Protein AF-A0A845W167-F1 (afdb_monomer_lite)

Secondary structure (DSSP, 8-state):
---------------TT---STTTHHHHHHHHHHHHHHHHHHHHHHHHHHHHHHS---HHHHHHHHH---HHHHHHHHHHHHH-S-HHHHHHHHHHHHHHHHHHTT-

Sequence (107 aa):
MTNCCLLSKNSSFEEESTMPYVTSIERLARKEGMEEGILQTSRETLLEVLQVRFEDLPRELVETINQIKSVSVLKTLLRQGITIASVEEFQGWLDQLLSVEENRKLH

Radius of gyration: 27.69 Å; chains: 1; bounding box: 66×45×77 Å

pLDDT: mean 70.92, std 16.65, range [34.69, 87.88]

Foldseek 3Di:
DDDDDDPDDPDDPDPPPDPDPCPPPVVVVVVVVVLVVLLVVLLVLQVVLLCV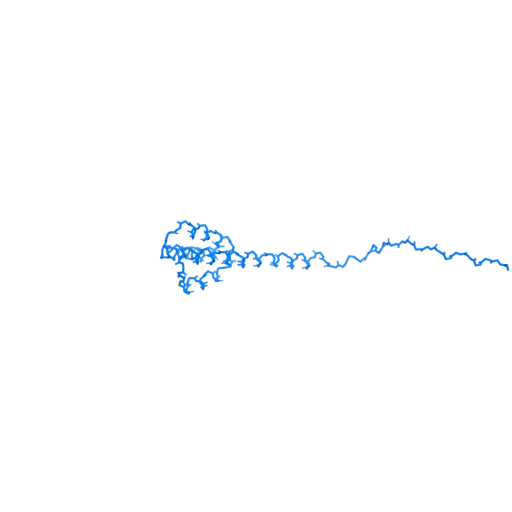QVVDDDPVVNVLSVPDSDSVVSVVLSVVSVVDNDPVVSVVVSVVVVVVVVVVVPD

Structure (mmCIF, N/CA/C/O backbone):
data_AF-A0A845W167-F1
#
_entry.id   AF-A0A845W167-F1
#
loop_
_atom_site.group_PDB
_atom_site.id
_atom_site.type_symbol
_atom_site.label_atom_id
_atom_site.label_alt_id
_atom_site.label_comp_id
_atom_site.label_asym_id
_atom_site.label_entity_id
_atom_site.label_seq_id
_atom_site.pdbx_PDB_ins_code
_atom_site.Cartn_x
_atom_site.Cartn_y
_atom_site.Cartn_z
_atom_site.occupancy
_atom_site.B_iso_or_equiv
_atom_site.auth_seq_id
_atom_site.auth_comp_id
_atom_site.auth_asym_id
_atom_site.auth_atom_id
_atom_site.pdbx_PDB_model_num
ATOM 1 N N . MET A 1 1 ? 48.453 -24.364 -66.126 1.00 43.88 1 MET A N 1
ATOM 2 C CA . MET A 1 1 ? 49.302 -24.618 -64.941 1.00 43.88 1 MET A CA 1
ATOM 3 C C . MET A 1 1 ? 49.708 -23.238 -64.442 1.00 43.88 1 MET A C 1
ATOM 5 O O . MET A 1 1 ? 50.323 -22.526 -65.212 1.00 43.88 1 MET A O 1
ATOM 9 N N . THR A 1 2 ? 49.240 -22.708 -63.314 1.00 34.69 2 THR A N 1
ATOM 10 C CA . THR A 1 2 ? 49.232 -23.331 -61.988 1.00 34.69 2 THR A CA 1
ATOM 11 C C . THR A 1 2 ? 48.207 -22.632 -61.081 1.00 34.69 2 THR A C 1
ATOM 13 O O . THR A 1 2 ? 48.184 -21.412 -60.990 1.00 34.69 2 THR A O 1
ATOM 16 N N . ASN A 1 3 ? 47.403 -23.468 -60.422 1.00 36.72 3 ASN A N 1
ATOM 17 C CA . ASN A 1 3 ? 46.695 -23.301 -59.149 1.00 36.72 3 ASN A CA 1
ATOM 18 C C . ASN A 1 3 ? 45.586 -22.255 -58.973 1.00 36.72 3 ASN A C 1
ATOM 20 O O . ASN A 1 3 ? 45.760 -21.186 -58.398 1.00 36.72 3 ASN A O 1
ATOM 24 N N . CYS A 1 4 ? 44.379 -22.737 -59.275 1.00 40.06 4 CYS A N 1
ATOM 25 C CA . CYS A 1 4 ? 43.204 -22.603 -58.419 1.00 40.06 4 CYS A CA 1
ATOM 26 C C . CYS A 1 4 ? 43.402 -23.436 -57.126 1.00 40.06 4 CYS A C 1
ATOM 28 O O . CYS A 1 4 ? 43.465 -24.659 -57.206 1.00 40.06 4 CYS A O 1
ATOM 30 N N . CYS A 1 5 ? 43.594 -22.778 -55.977 1.00 39.34 5 CYS A N 1
ATOM 31 C CA . CYS A 1 5 ? 43.414 -23.250 -54.585 1.00 39.34 5 CYS A CA 1
ATOM 32 C C . CYS A 1 5 ? 43.937 -22.097 -53.702 1.00 39.34 5 CYS A C 1
ATOM 34 O O . CYS A 1 5 ? 45.084 -21.706 -53.857 1.00 39.34 5 CYS A O 1
ATOM 36 N N . LEU A 1 6 ? 43.193 -21.429 -52.827 1.00 39.91 6 LEU A N 1
ATOM 37 C CA . LEU A 1 6 ? 42.343 -21.961 -51.777 1.00 39.91 6 LEU A CA 1
ATOM 38 C C . LEU A 1 6 ? 41.185 -20.989 -51.502 1.00 39.91 6 LEU A C 1
ATOM 40 O O . LEU A 1 6 ? 41.390 -19.884 -51.001 1.00 39.91 6 LEU A O 1
ATOM 44 N N . LEU A 1 7 ? 39.962 -21.458 -51.732 1.00 46.59 7 LEU A N 1
ATOM 45 C CA . LEU A 1 7 ? 38.833 -21.095 -50.885 1.00 46.59 7 LEU A CA 1
ATOM 46 C C . LEU A 1 7 ? 39.041 -21.798 -49.540 1.00 46.59 7 LEU A C 1
ATOM 48 O O . LEU A 1 7 ? 38.961 -23.019 -49.479 1.00 46.59 7 LEU A O 1
ATOM 52 N N . SER A 1 8 ? 39.361 -21.038 -48.497 1.00 44.78 8 SER A N 1
ATOM 53 C CA . SER A 1 8 ? 38.908 -21.253 -47.115 1.00 44.78 8 SER A CA 1
ATOM 54 C C . SER A 1 8 ? 39.728 -20.360 -46.191 1.00 44.78 8 SER A C 1
ATOM 56 O O . SER A 1 8 ? 40.909 -20.611 -45.953 1.00 44.78 8 SER A O 1
ATOM 58 N N . LYS A 1 9 ? 39.091 -19.307 -45.682 1.00 43.25 9 LYS A N 1
ATOM 59 C CA . LYS A 1 9 ? 39.436 -18.682 -44.400 1.00 43.25 9 LYS A CA 1
ATOM 60 C C . LYS A 1 9 ? 38.218 -17.905 -43.902 1.00 43.25 9 LYS A C 1
ATOM 62 O O . LYS A 1 9 ? 38.188 -16.683 -43.866 1.00 43.25 9 LYS A O 1
ATOM 67 N N . ASN A 1 10 ? 37.182 -18.659 -43.545 1.00 47.44 10 ASN A N 1
ATOM 68 C CA . ASN A 1 10 ? 36.217 -18.232 -42.540 1.00 47.44 10 ASN A CA 1
ATOM 69 C C . ASN A 1 10 ? 36.888 -18.418 -41.174 1.00 47.44 10 ASN A C 1
ATOM 71 O O . ASN A 1 10 ? 37.074 -19.564 -40.787 1.00 47.44 10 ASN A O 1
ATOM 75 N N . SER A 1 11 ? 37.255 -17.327 -40.490 1.00 43.47 11 SER A N 1
ATOM 76 C CA . SER A 1 11 ? 37.273 -17.185 -39.016 1.00 43.47 11 SER A CA 1
ATOM 77 C C . SER A 1 11 ? 38.247 -16.084 -38.582 1.00 43.47 11 SER A C 1
ATOM 79 O O . SER A 1 11 ? 39.395 -16.335 -38.217 1.00 43.47 11 SER A O 1
ATOM 81 N N . SER A 1 12 ? 37.786 -14.843 -38.600 1.00 34.91 12 SER A N 1
ATOM 82 C CA . SER A 1 12 ? 38.235 -13.814 -37.655 1.00 34.91 12 SER A CA 1
ATOM 83 C C . SER A 1 12 ? 37.017 -12.938 -37.411 1.00 34.91 12 SER A C 1
ATOM 85 O O . SER A 1 12 ? 36.877 -11.839 -37.932 1.00 34.91 12 SER A O 1
ATOM 87 N N . PHE A 1 13 ? 36.046 -13.569 -36.757 1.00 48.62 13 PHE A N 1
ATOM 88 C CA . PHE A 1 13 ? 34.961 -12.892 -36.083 1.00 48.62 13 PHE A CA 1
ATOM 89 C C . PHE A 1 13 ? 35.606 -12.281 -34.846 1.00 48.62 13 PHE A C 1
ATOM 91 O O . PHE A 1 13 ? 36.103 -13.036 -34.025 1.00 48.62 13 PHE A O 1
ATOM 98 N N . GLU A 1 14 ? 35.694 -10.960 -34.796 1.00 43.34 14 GLU A N 1
ATOM 99 C CA . GLU A 1 14 ? 35.755 -10.153 -33.575 1.00 43.34 14 GLU A CA 1
ATOM 100 C C . GLU A 1 14 ? 35.737 -8.693 -34.037 1.00 43.34 14 GLU A C 1
ATOM 102 O O . GLU A 1 14 ? 36.751 -8.024 -34.223 1.00 43.34 14 GLU A O 1
ATOM 107 N N . GLU A 1 15 ? 34.518 -8.236 -34.326 1.00 45.69 15 GLU A N 1
ATOM 108 C CA . GLU A 1 15 ? 34.145 -6.828 -34.441 1.00 45.69 15 GLU A CA 1
ATOM 109 C C . GLU A 1 15 ? 34.342 -6.146 -33.077 1.00 45.69 15 GLU A C 1
ATOM 111 O O . GLU A 1 15 ? 33.398 -5.829 -32.360 1.00 45.69 15 GLU A O 1
ATOM 116 N N . GLU A 1 16 ? 35.591 -5.942 -32.674 1.00 46.25 16 GLU A N 1
ATOM 117 C CA . GLU A 1 16 ? 35.931 -5.327 -31.395 1.00 46.25 16 GLU A CA 1
ATOM 118 C C . GLU A 1 16 ? 36.033 -3.797 -31.537 1.00 46.25 16 GLU A C 1
ATOM 120 O O . GLU A 1 16 ? 37.090 -3.222 -31.323 1.00 46.25 16 GLU A O 1
ATOM 125 N N . SER A 1 17 ? 34.959 -3.110 -31.961 1.00 48.19 17 SER A N 1
ATOM 126 C CA . SER A 1 17 ? 34.766 -1.667 -31.663 1.00 48.19 17 SER A CA 1
ATOM 127 C C . SER A 1 17 ? 33.389 -1.104 -32.055 1.00 48.19 17 SER A C 1
ATOM 129 O O . SER A 1 17 ? 33.244 0.056 -32.441 1.00 48.19 17 SER A O 1
ATOM 131 N N . THR A 1 18 ? 32.327 -1.890 -31.944 1.00 48.16 18 THR A N 1
ATOM 132 C CA . THR A 1 18 ? 30.990 -1.306 -31.806 1.00 48.16 18 THR A CA 1
ATOM 133 C C . THR A 1 18 ? 30.442 -1.780 -30.486 1.00 48.16 18 THR A C 1
ATOM 135 O O . THR A 1 18 ? 29.712 -2.758 -30.434 1.00 48.16 18 THR A O 1
ATOM 138 N N . MET A 1 19 ? 30.812 -1.104 -29.399 1.00 58.44 19 MET A N 1
ATOM 139 C CA . MET A 1 19 ? 29.920 -1.066 -28.247 1.00 58.44 19 MET A CA 1
ATOM 140 C C . MET A 1 19 ? 28.805 -0.088 -28.626 1.00 58.44 19 MET A C 1
ATOM 142 O O . MET A 1 19 ? 29.045 1.123 -28.597 1.00 58.44 19 MET A O 1
ATOM 146 N N . PRO A 1 20 ? 27.604 -0.547 -29.028 1.00 56.25 20 PRO A N 1
ATOM 147 C CA . PRO A 1 20 ? 26.490 0.369 -29.137 1.00 56.25 20 PRO A CA 1
ATOM 148 C C . PRO A 1 20 ? 26.134 0.774 -27.702 1.00 56.25 20 PRO A C 1
ATOM 150 O O . PRO A 1 20 ? 26.372 0.034 -26.748 1.00 56.25 20 PRO A O 1
ATOM 153 N N . TYR A 1 21 ? 25.577 1.963 -27.534 1.00 54.44 21 TYR A N 1
ATOM 154 C CA . TYR A 1 21 ? 25.244 2.621 -26.263 1.00 54.44 21 TYR A CA 1
ATOM 155 C C . TYR A 1 21 ? 24.136 1.922 -25.425 1.00 54.44 21 TYR A C 1
ATOM 157 O O . TYR A 1 21 ? 23.346 2.561 -24.736 1.00 54.44 21 TYR A O 1
ATOM 165 N N . VAL A 1 22 ? 24.091 0.595 -25.457 1.00 58.50 22 VAL A N 1
ATOM 166 C CA . VAL A 1 22 ? 23.195 -0.337 -24.756 1.00 58.50 22 VAL A CA 1
ATOM 167 C C . VAL A 1 22 ? 23.315 -0.200 -23.227 1.00 58.50 22 VAL A C 1
ATOM 169 O O . VAL A 1 22 ? 22.418 -0.549 -22.472 1.00 58.50 22 VAL A O 1
ATOM 172 N N . THR A 1 23 ? 24.392 0.379 -22.698 1.00 61.84 23 THR A N 1
ATOM 173 C CA . THR A 1 23 ? 24.699 0.245 -21.266 1.00 61.84 23 THR A CA 1
ATOM 174 C C . THR A 1 23 ? 23.972 1.217 -20.335 1.00 61.84 23 THR A C 1
ATOM 176 O O . THR A 1 23 ? 23.876 0.907 -19.142 1.00 61.84 23 THR A O 1
ATOM 179 N N . SER A 1 24 ? 23.466 2.353 -20.827 1.00 58.72 24 SER A N 1
ATOM 180 C CA . SER A 1 24 ? 22.889 3.408 -19.973 1.00 58.72 24 SER A CA 1
ATOM 181 C C . SER A 1 24 ? 21.372 3.506 -20.095 1.00 58.72 24 SER A C 1
ATOM 183 O O . SER A 1 24 ? 20.686 3.437 -19.080 1.00 58.72 24 SER A O 1
ATOM 185 N N . IL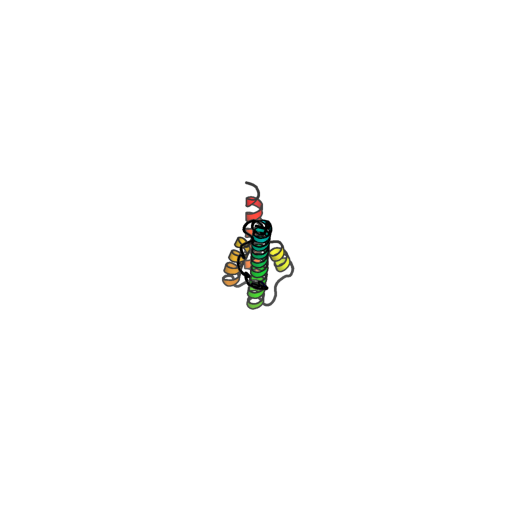E A 1 25 ? 20.838 3.607 -21.317 1.00 61.94 25 ILE A N 1
ATOM 186 C CA . ILE A 1 25 ? 19.390 3.759 -21.537 1.00 61.94 25 ILE A CA 1
ATOM 187 C C . ILE A 1 25 ? 18.645 2.458 -21.236 1.00 61.94 25 ILE A C 1
ATOM 189 O O . ILE A 1 25 ? 17.646 2.493 -20.531 1.00 61.94 25 ILE A O 1
ATOM 193 N N . GLU A 1 26 ? 19.149 1.299 -21.665 1.00 60.06 26 GLU A N 1
ATOM 194 C CA . GLU A 1 26 ? 18.497 0.015 -21.356 1.00 60.06 26 GLU A CA 1
ATOM 195 C C . GLU A 1 26 ? 18.570 -0.326 -19.863 1.00 60.06 26 GLU A C 1
ATOM 197 O O . GLU A 1 26 ? 17.646 -0.908 -19.295 1.00 60.06 26 GLU A O 1
ATOM 202 N N . ARG A 1 27 ? 19.658 0.079 -19.195 1.00 60.09 27 ARG A N 1
ATOM 203 C CA . ARG A 1 27 ? 19.810 -0.069 -17.743 1.00 60.09 27 ARG A CA 1
ATOM 204 C C . ARG A 1 27 ? 18.831 0.823 -16.980 1.00 60.09 27 ARG A C 1
ATOM 206 O O . ARG A 1 27 ? 18.264 0.363 -15.992 1.00 60.09 27 ARG A O 1
ATOM 213 N N . LEU A 1 28 ? 18.636 2.064 -17.430 1.00 60.12 28 LEU A N 1
ATOM 214 C CA . LEU A 1 28 ? 17.637 2.985 -16.882 1.00 60.12 28 LEU A CA 1
ATOM 215 C C . LEU A 1 28 ? 16.221 2.459 -17.128 1.00 60.12 28 LEU A C 1
ATOM 217 O O . LEU A 1 28 ? 15.486 2.278 -16.166 1.00 60.12 28 LEU A O 1
ATOM 221 N N . ALA A 1 29 ? 15.893 2.072 -18.362 1.00 62.38 29 ALA A N 1
ATOM 222 C CA . ALA A 1 29 ? 14.584 1.529 -18.723 1.00 62.38 29 ALA A CA 1
ATOM 223 C C . ALA A 1 29 ? 14.226 0.266 -17.920 1.00 62.38 29 ALA A C 1
ATOM 225 O O . ALA A 1 29 ? 13.097 0.111 -17.460 1.00 62.38 29 ALA A O 1
ATOM 226 N N . ARG A 1 30 ? 15.196 -0.631 -17.681 1.00 62.84 30 ARG A N 1
ATOM 227 C CA . ARG A 1 30 ? 14.986 -1.816 -16.834 1.00 62.84 30 ARG A CA 1
ATOM 228 C C . ARG A 1 30 ? 14.748 -1.453 -15.370 1.00 62.84 30 ARG A C 1
ATOM 230 O O . ARG A 1 30 ? 13.967 -2.125 -14.700 1.00 62.84 30 ARG A O 1
ATOM 237 N N . LYS A 1 31 ? 15.444 -0.436 -14.862 1.00 64.31 31 LYS A N 1
ATOM 238 C CA . LYS A 1 31 ? 15.301 0.018 -13.477 1.00 64.31 31 LYS A CA 1
ATOM 239 C C . LYS A 1 31 ? 13.953 0.711 -13.266 1.00 64.31 31 LYS A C 1
ATOM 241 O O . LYS A 1 31 ? 13.246 0.345 -12.336 1.00 64.31 31 LYS A O 1
ATOM 246 N N . GLU A 1 32 ? 13.579 1.620 -14.162 1.00 63.59 32 GLU A N 1
ATOM 247 C CA . GLU A 1 32 ? 12.296 2.333 -14.138 1.00 63.59 32 GLU A CA 1
ATOM 248 C C . GLU A 1 32 ? 11.118 1.358 -14.260 1.00 63.59 32 GLU A C 1
ATOM 250 O O . GLU A 1 32 ? 10.230 1.364 -13.411 1.00 63.59 32 GLU A O 1
ATOM 255 N N . GLY A 1 33 ? 11.163 0.423 -15.217 1.00 71.81 33 GLY A N 1
ATOM 256 C CA . GLY A 1 33 ? 10.110 -0.588 -15.366 1.00 71.81 33 GLY A CA 1
ATOM 257 C C . GLY A 1 33 ? 9.978 -1.523 -14.155 1.00 71.81 33 GLY A C 1
ATOM 258 O O . GLY A 1 33 ? 8.879 -1.960 -13.815 1.00 71.81 33 GLY A O 1
ATOM 259 N N . MET A 1 34 ? 11.081 -1.816 -13.459 1.00 74.25 34 MET A N 1
ATOM 260 C CA . MET A 1 34 ? 11.048 -2.614 -12.231 1.00 74.25 34 MET A CA 1
ATOM 261 C C . MET A 1 34 ? 10.481 -1.822 -11.046 1.00 74.25 34 MET A C 1
ATOM 263 O O . MET A 1 34 ? 9.719 -2.375 -10.256 1.00 74.25 34 MET A O 1
ATOM 267 N N . GLU A 1 35 ? 10.820 -0.539 -10.919 1.00 73.88 35 GLU A N 1
ATOM 268 C CA . GLU A 1 35 ? 10.292 0.340 -9.871 1.00 73.88 35 GLU A CA 1
ATOM 269 C C . GLU A 1 35 ? 8.778 0.559 -10.022 1.00 73.88 35 GLU A C 1
ATOM 271 O O . GLU A 1 35 ? 8.039 0.417 -9.042 1.00 73.88 35 GLU A O 1
ATOM 276 N N . GLU A 1 36 ? 8.299 0.807 -11.245 1.00 75.00 36 GLU A N 1
ATOM 277 C CA . GLU A 1 36 ? 6.866 0.922 -11.546 1.00 75.00 36 GLU A CA 1
ATOM 278 C C . GLU A 1 36 ? 6.123 -0.395 -11.298 1.00 75.00 36 GLU A C 1
ATOM 280 O O . GLU A 1 36 ? 5.081 -0.402 -10.636 1.00 75.00 36 GLU A O 1
ATOM 285 N N . GLY A 1 37 ? 6.692 -1.523 -11.738 1.00 82.81 37 GLY A N 1
ATOM 286 C CA . GLY A 1 37 ? 6.115 -2.846 -11.512 1.00 82.81 37 GLY A CA 1
ATOM 287 C C . GLY A 1 37 ? 5.983 -3.185 -10.025 1.00 82.81 37 GLY A C 1
ATOM 288 O O . GLY A 1 37 ? 4.943 -3.685 -9.592 1.00 82.81 37 GLY A O 1
ATOM 289 N N . ILE A 1 38 ? 6.992 -2.861 -9.210 1.00 84.38 38 ILE A N 1
ATOM 290 C CA . ILE A 1 38 ? 6.938 -3.058 -7.753 1.00 84.38 38 ILE A CA 1
ATOM 291 C C . ILE A 1 38 ? 5.841 -2.192 -7.127 1.00 84.38 38 ILE A C 1
ATOM 293 O O . ILE A 1 38 ? 5.122 -2.667 -6.242 1.00 84.38 38 ILE A O 1
ATOM 297 N N . LEU A 1 39 ? 5.707 -0.936 -7.560 1.00 85.44 39 LEU A N 1
ATOM 298 C CA . LEU A 1 39 ? 4.684 -0.028 -7.050 1.00 85.44 39 LEU A CA 1
ATOM 299 C C . LEU A 1 39 ? 3.278 -0.531 -7.376 1.00 85.44 39 LEU A C 1
ATOM 301 O O . LEU A 1 39 ? 2.445 -0.617 -6.474 1.00 85.44 39 LEU A O 1
ATOM 305 N N . GLN A 1 40 ? 3.034 -0.904 -8.632 1.00 85.75 40 GLN A N 1
ATOM 306 C CA . GLN A 1 40 ? 1.749 -1.442 -9.068 1.00 85.75 40 GLN A CA 1
ATOM 307 C C . GLN A 1 40 ? 1.412 -2.742 -8.332 1.00 85.75 40 GLN A C 1
ATOM 309 O O . GLN A 1 40 ? 0.365 -2.818 -7.694 1.00 85.75 40 GLN A O 1
ATOM 314 N N . THR A 1 41 ? 2.340 -3.703 -8.309 1.00 86.81 41 THR A N 1
ATOM 315 C CA . THR A 1 41 ? 2.149 -4.987 -7.614 1.00 86.81 41 THR A CA 1
ATOM 316 C C . THR A 1 41 ? 1.839 -4.776 -6.132 1.00 86.81 41 THR A C 1
ATOM 318 O O . THR A 1 41 ? 0.977 -5.444 -5.568 1.00 86.81 41 THR A O 1
ATOM 321 N N . SER A 1 42 ? 2.512 -3.820 -5.480 1.00 87.25 42 SER A N 1
ATOM 322 C CA . SER A 1 42 ? 2.272 -3.521 -4.062 1.00 87.25 42 SER A CA 1
ATOM 323 C C . SER A 1 42 ? 0.872 -2.952 -3.816 1.00 87.25 42 SER A C 1
ATOM 325 O O . SER A 1 42 ? 0.270 -3.272 -2.793 1.00 87.25 42 SER A O 1
ATOM 327 N N . ARG A 1 43 ? 0.347 -2.124 -4.733 1.00 87.88 43 ARG A N 1
ATOM 328 C CA . ARG A 1 43 ? -1.032 -1.612 -4.654 1.00 87.88 43 ARG A CA 1
ATOM 329 C C . ARG A 1 43 ? -2.044 -2.726 -4.869 1.00 87.88 43 ARG A C 1
ATOM 331 O O . ARG A 1 43 ? -2.951 -2.866 -4.058 1.00 87.88 43 ARG A O 1
ATOM 338 N N . GLU A 1 44 ? -1.860 -3.518 -5.921 1.00 87.50 44 GLU A N 1
ATOM 339 C CA . GLU A 1 44 ? -2.740 -4.642 -6.256 1.00 87.50 44 GLU A CA 1
ATOM 340 C C . GLU A 1 44 ? -2.817 -5.638 -5.098 1.00 87.50 44 GLU A C 1
ATOM 342 O O . GLU A 1 44 ? -3.908 -5.941 -4.630 1.00 87.50 44 GLU A O 1
ATOM 347 N N . THR A 1 45 ? -1.666 -6.036 -4.549 1.00 87.56 45 THR A N 1
ATOM 348 C CA . THR A 1 45 ? -1.597 -6.953 -3.397 1.00 87.56 45 THR A CA 1
ATOM 349 C C . THR A 1 45 ? -2.337 -6.391 -2.182 1.00 87.56 45 THR A C 1
ATOM 351 O O . THR A 1 45 ? -3.019 -7.117 -1.464 1.00 87.56 45 THR A O 1
ATOM 354 N N . LEU A 1 46 ? -2.191 -5.092 -1.914 1.00 86.69 46 LEU A N 1
ATOM 355 C CA . LEU A 1 46 ? -2.852 -4.451 -0.784 1.00 86.69 46 LEU A CA 1
ATOM 356 C C . LEU A 1 46 ? -4.367 -4.426 -0.973 1.00 86.69 46 LEU A C 1
ATOM 358 O O . LEU A 1 46 ? -5.088 -4.786 -0.047 1.00 86.69 46 LEU A O 1
ATOM 362 N N . LEU A 1 47 ? -4.842 -4.041 -2.157 1.00 86.12 47 LEU A N 1
ATOM 363 C CA . LEU A 1 47 ? -6.267 -4.050 -2.473 1.00 86.12 47 LEU A CA 1
ATOM 364 C C . LEU A 1 47 ? -6.843 -5.464 -2.391 1.00 86.12 47 LEU A C 1
ATOM 366 O O . LEU A 1 47 ? -7.894 -5.638 -1.789 1.00 86.12 47 LEU A O 1
ATOM 370 N N . GLU A 1 48 ? -6.135 -6.467 -2.908 1.00 87.81 48 GLU A N 1
ATOM 371 C CA . GLU A 1 48 ? -6.549 -7.870 -2.845 1.00 87.81 48 GLU A CA 1
ATOM 372 C C . GLU A 1 48 ? -6.681 -8.355 -1.396 1.00 87.81 48 GLU A C 1
ATOM 374 O O . GLU A 1 48 ? -7.712 -8.905 -1.017 1.00 87.81 48 GLU A O 1
ATOM 379 N N . VAL A 1 49 ? -5.684 -8.086 -0.545 1.00 86.44 49 VAL A N 1
ATOM 380 C CA . VAL A 1 49 ? -5.744 -8.456 0.878 1.00 86.44 49 VAL A CA 1
ATOM 381 C C . VAL A 1 49 ? -6.896 -7.758 1.590 1.00 86.44 49 VAL A C 1
ATOM 383 O O . VAL A 1 49 ? -7.621 -8.403 2.348 1.00 86.44 49 VAL A O 1
ATOM 386 N N . LEU A 1 50 ? -7.074 -6.457 1.357 1.00 84.31 50 LEU A N 1
ATOM 387 C CA . LEU A 1 50 ? -8.179 -5.706 1.942 1.00 84.31 50 LEU A CA 1
ATOM 388 C C . LEU A 1 50 ? -9.532 -6.245 1.455 1.00 84.31 50 LEU A C 1
ATOM 390 O O . LEU A 1 50 ? -10.452 -6.379 2.254 1.00 84.31 50 LEU A O 1
ATOM 394 N N . GLN A 1 51 ? -9.641 -6.620 0.183 1.00 84.19 51 GLN A N 1
ATOM 395 C CA . GLN A 1 51 ? -10.874 -7.134 -0.402 1.00 84.19 51 GLN A CA 1
ATOM 396 C C . GLN A 1 51 ? -11.221 -8.531 0.122 1.00 84.19 51 GLN A C 1
ATOM 398 O O . GLN A 1 51 ? -12.380 -8.800 0.408 1.00 84.19 51 GLN A O 1
ATOM 403 N N . VAL A 1 52 ? -10.228 -9.398 0.335 1.00 85.81 52 VAL A N 1
ATOM 404 C CA . VAL A 1 52 ? -10.431 -10.717 0.961 1.00 85.81 52 VAL A CA 1
ATOM 405 C C . VAL A 1 52 ? -10.837 -10.595 2.432 1.00 85.81 52 VAL A C 1
ATOM 407 O O . VAL A 1 52 ? -11.577 -11.428 2.943 1.00 85.81 52 VAL A O 1
ATOM 410 N N . ARG A 1 53 ? -10.320 -9.584 3.136 1.00 81.56 53 ARG A N 1
ATOM 411 C CA . ARG A 1 53 ? -10.530 -9.407 4.581 1.00 81.56 53 ARG A CA 1
ATOM 412 C C . ARG A 1 53 ? -11.837 -8.715 4.921 1.00 81.56 53 ARG A C 1
ATOM 414 O O . ARG A 1 53 ? -12.472 -9.088 5.900 1.00 81.56 53 ARG A O 1
ATOM 421 N N . PHE A 1 54 ? -12.170 -7.679 4.163 1.00 80.38 54 PHE A N 1
ATOM 422 C CA . PHE A 1 54 ? -13.257 -6.768 4.490 1.00 80.38 54 PHE A CA 1
ATOM 423 C C . PHE A 1 54 ? -14.453 -6.895 3.546 1.00 80.38 54 PHE A C 1
ATOM 425 O O . PHE A 1 54 ? -15.506 -6.381 3.901 1.00 80.38 54 PHE A O 1
ATOM 432 N N . GLU A 1 55 ? -14.308 -7.601 2.411 1.00 74.06 55 GLU A N 1
ATOM 433 C CA . GLU A 1 55 ? -15.284 -7.790 1.315 1.00 74.06 55 GLU A CA 1
ATOM 434 C C . GLU A 1 55 ? -15.753 -6.479 0.652 1.00 74.06 55 GLU A C 1
ATOM 436 O O . GLU A 1 55 ? -15.643 -6.333 -0.568 1.00 74.06 55 GLU A O 1
ATOM 441 N N . ASP A 1 56 ? -16.166 -5.493 1.447 1.00 75.19 56 ASP A N 1
ATOM 442 C CA . ASP A 1 56 ? -16.541 -4.145 1.047 1.00 75.19 56 ASP A CA 1
ATOM 443 C C . ASP A 1 56 ? -15.422 -3.140 1.341 1.00 75.19 56 ASP A C 1
ATOM 445 O O . ASP A 1 56 ? -15.052 -2.874 2.488 1.00 75.19 56 ASP A O 1
ATOM 449 N N . LEU A 1 57 ? -14.904 -2.524 0.275 1.00 78.94 57 LEU A N 1
ATOM 450 C CA . LEU A 1 57 ? -13.948 -1.426 0.371 1.00 78.94 57 LEU A CA 1
ATOM 451 C C . LEU A 1 57 ? -14.585 -0.118 -0.102 1.00 78.94 57 LEU A C 1
ATOM 453 O O . LEU A 1 57 ? -15.037 -0.035 -1.250 1.00 78.94 57 LEU A O 1
ATOM 457 N N . PRO A 1 58 ? -14.592 0.937 0.733 1.00 82.88 58 PRO A N 1
ATOM 458 C CA . PRO A 1 58 ? -15.087 2.235 0.312 1.00 82.88 58 PRO A CA 1
ATOM 459 C C . PRO A 1 58 ? -14.220 2.784 -0.824 1.00 82.88 58 PRO A C 1
ATOM 461 O O . PRO A 1 58 ? -12.991 2.718 -0.795 1.00 82.88 58 PRO A O 1
ATOM 464 N N . ARG A 1 59 ? -14.873 3.358 -1.837 1.00 81.38 59 ARG A N 1
ATOM 465 C CA . ARG A 1 59 ? -14.208 3.873 -3.047 1.00 81.38 59 ARG A CA 1
ATOM 466 C C . ARG A 1 59 ? -13.130 4.910 -2.722 1.00 81.38 59 ARG A C 1
ATOM 468 O O . ARG A 1 59 ? -12.048 4.867 -3.296 1.00 81.38 59 ARG A O 1
ATOM 475 N N . GLU A 1 60 ? -13.408 5.764 -1.742 1.00 83.81 60 GLU A N 1
ATOM 476 C CA . GLU A 1 60 ? -12.481 6.780 -1.232 1.00 83.81 60 GLU A CA 1
ATOM 477 C C . GLU A 1 60 ? -11.159 6.165 -0.746 1.00 83.81 60 GLU A C 1
ATOM 479 O O . GLU A 1 60 ? -10.081 6.708 -0.995 1.00 83.81 60 GLU A O 1
ATOM 484 N N . LEU A 1 61 ? -11.212 4.986 -0.114 1.00 82.44 61 LEU A N 1
ATOM 485 C CA . LEU A 1 61 ? -10.024 4.281 0.366 1.00 82.44 61 LEU A CA 1
ATOM 486 C C . LEU A 1 61 ? -9.155 3.804 -0.800 1.00 82.44 61 LEU A C 1
ATOM 488 O O . LEU A 1 61 ? -7.939 3.989 -0.790 1.00 82.44 61 LEU A O 1
ATOM 492 N N . VAL A 1 62 ? -9.787 3.226 -1.822 1.00 85.19 62 VAL A N 1
ATOM 493 C CA . VAL A 1 62 ? -9.107 2.745 -3.031 1.00 85.19 62 VAL A CA 1
ATOM 494 C C . VAL A 1 62 ? -8.440 3.903 -3.772 1.00 85.19 62 VAL A C 1
ATOM 496 O O . VAL A 1 62 ? -7.283 3.799 -4.180 1.00 85.19 62 VAL A O 1
ATOM 499 N N . GLU A 1 63 ? -9.138 5.030 -3.913 1.00 85.56 63 GLU A N 1
ATOM 500 C CA . GLU A 1 63 ? -8.588 6.242 -4.524 1.00 85.56 63 GLU A CA 1
ATOM 501 C C . GLU A 1 63 ? -7.382 6.771 -3.745 1.00 85.56 63 GLU A C 1
ATOM 503 O O . GLU A 1 63 ? -6.339 7.054 -4.338 1.00 85.56 63 GLU A O 1
ATOM 508 N N . THR A 1 64 ? -7.483 6.814 -2.418 1.00 84.94 64 THR A N 1
ATOM 509 C CA . THR A 1 64 ? -6.391 7.249 -1.543 1.00 84.94 64 THR A CA 1
ATOM 510 C C . THR A 1 64 ? -5.164 6.345 -1.691 1.00 84.94 64 THR A C 1
ATOM 512 O O . THR A 1 64 ? -4.054 6.831 -1.901 1.00 84.94 64 THR A O 1
ATOM 515 N N . ILE A 1 65 ? -5.347 5.020 -1.682 1.00 84.62 65 ILE A N 1
ATOM 516 C CA . ILE A 1 65 ? -4.264 4.043 -1.897 1.00 84.62 65 ILE A CA 1
ATOM 517 C C . ILE A 1 65 ? -3.609 4.236 -3.274 1.00 84.62 65 ILE A C 1
ATOM 519 O O . ILE A 1 65 ? -2.382 4.182 -3.395 1.00 84.62 65 ILE A O 1
ATOM 523 N N . ASN A 1 66 ? -4.404 4.506 -4.312 1.00 85.00 66 ASN A N 1
ATOM 524 C CA . ASN A 1 66 ? -3.898 4.742 -5.664 1.00 85.00 66 ASN A CA 1
ATOM 525 C C . ASN A 1 66 ? -3.051 6.019 -5.775 1.00 85.00 66 ASN A C 1
ATOM 527 O O . ASN A 1 66 ? -2.105 6.062 -6.567 1.00 85.00 66 ASN A O 1
ATOM 531 N N . GLN A 1 67 ? -3.328 7.038 -4.957 1.00 84.81 67 GLN A N 1
ATOM 532 C CA . GLN A 1 67 ? -2.526 8.263 -4.904 1.00 84.81 67 GLN A CA 1
ATOM 533 C C . GLN A 1 67 ? -1.150 8.053 -4.246 1.00 84.81 67 GLN A C 1
ATOM 535 O O . GLN A 1 67 ? -0.205 8.791 -4.542 1.00 84.81 67 GLN A O 1
ATOM 540 N N . ILE A 1 68 ? -0.981 7.021 -3.411 1.00 83.81 68 ILE A N 1
ATOM 541 C CA . ILE A 1 68 ? 0.289 6.732 -2.732 1.00 83.81 68 ILE A CA 1
ATOM 542 C C . ILE A 1 68 ? 1.319 6.230 -3.745 1.00 83.81 68 ILE A C 1
ATOM 544 O O . ILE A 1 68 ? 1.186 5.143 -4.303 1.00 83.81 68 ILE A O 1
ATOM 548 N N . LYS A 1 69 ? 2.388 7.005 -3.964 1.00 80.75 69 LYS A 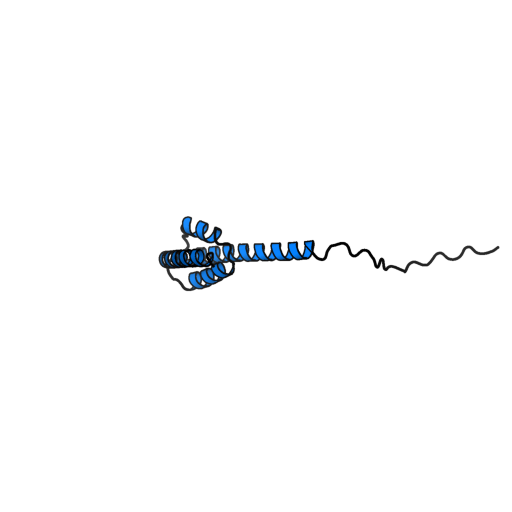N 1
ATOM 549 C CA . LYS A 1 69 ? 3.519 6.646 -4.849 1.00 80.75 69 LYS A CA 1
ATOM 550 C C . LYS A 1 69 ? 4.697 5.990 -4.117 1.00 80.75 69 LYS A C 1
ATOM 552 O O . LYS A 1 69 ? 5.701 5.662 -4.739 1.00 80.75 69 LYS A O 1
ATOM 557 N N . SER A 1 70 ? 4.593 5.812 -2.800 1.00 82.25 70 SER A N 1
ATOM 558 C CA . SER A 1 70 ? 5.657 5.237 -1.973 1.00 82.25 70 SER A CA 1
ATOM 559 C C . SER A 1 70 ? 5.415 3.752 -1.710 1.00 82.25 70 SER A C 1
ATOM 561 O O . SER A 1 70 ? 4.504 3.375 -0.971 1.00 82.25 70 SER A O 1
ATOM 563 N N . VAL A 1 71 ? 6.283 2.903 -2.267 1.00 83.06 71 VAL A N 1
ATOM 564 C CA . VAL A 1 71 ? 6.272 1.447 -2.036 1.00 83.06 71 VAL A CA 1
ATOM 565 C C . VAL A 1 71 ? 6.412 1.119 -0.546 1.00 83.06 71 VAL A C 1
ATOM 567 O O . VAL A 1 71 ? 5.772 0.198 -0.045 1.00 83.06 71 VAL A O 1
ATOM 570 N N . SER A 1 72 ? 7.233 1.876 0.184 1.00 83.81 72 SER A N 1
ATOM 571 C CA . SER A 1 72 ? 7.473 1.661 1.615 1.00 83.81 72 SER A CA 1
ATOM 572 C C . SER A 1 72 ? 6.204 1.856 2.447 1.00 83.81 72 SER A C 1
ATOM 574 O O . SER A 1 72 ? 5.927 1.066 3.354 1.00 83.81 72 SER A O 1
ATOM 576 N N . VAL A 1 73 ? 5.407 2.875 2.110 1.00 85.38 73 VAL A N 1
ATOM 577 C CA . VAL A 1 73 ? 4.123 3.148 2.770 1.00 85.38 73 VAL A CA 1
ATOM 578 C C . VAL A 1 73 ? 3.127 2.039 2.449 1.00 85.38 73 VAL A C 1
ATOM 580 O O . VAL A 1 73 ? 2.552 1.471 3.371 1.00 85.38 73 VAL A O 1
ATOM 583 N N . LEU A 1 74 ? 3.009 1.640 1.177 1.00 85.56 74 LEU A N 1
ATOM 584 C CA . LEU A 1 74 ? 2.134 0.534 0.766 1.00 85.56 74 LEU A CA 1
ATOM 585 C C . LEU A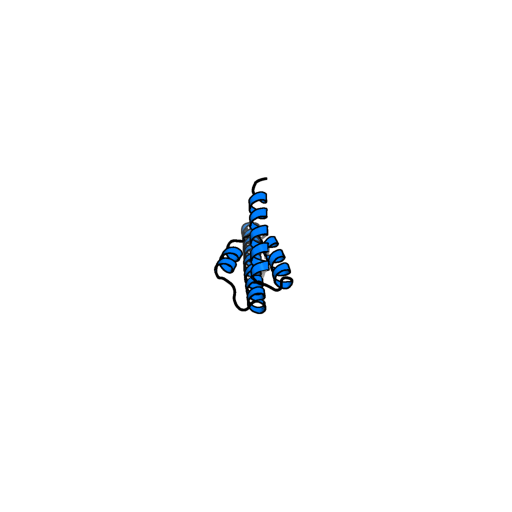 1 74 ? 2.485 -0.781 1.471 1.00 85.56 74 LEU A C 1
ATOM 587 O O . LEU A 1 74 ? 1.602 -1.460 1.978 1.00 85.56 74 LEU A O 1
ATOM 591 N N . LYS A 1 75 ? 3.771 -1.129 1.595 1.00 85.31 75 LYS A N 1
ATOM 592 C CA . LYS A 1 75 ? 4.193 -2.325 2.346 1.00 85.31 75 LYS A CA 1
ATOM 593 C C . LYS A 1 75 ? 3.841 -2.243 3.829 1.00 85.31 75 LYS A C 1
ATOM 595 O O . LYS A 1 75 ? 3.502 -3.255 4.439 1.00 85.31 75 LYS A O 1
ATOM 600 N N . THR A 1 76 ? 3.935 -1.056 4.421 1.00 85.88 76 THR A N 1
ATOM 601 C CA . THR A 1 76 ? 3.563 -0.853 5.826 1.00 85.88 76 THR A CA 1
ATOM 602 C C . THR A 1 76 ? 2.052 -0.976 6.001 1.00 85.88 76 THR A C 1
ATOM 604 O O . THR A 1 76 ? 1.607 -1.706 6.883 1.00 85.88 76 THR A O 1
ATOM 607 N N . LEU A 1 77 ? 1.274 -0.354 5.112 1.00 85.56 77 LEU A N 1
ATOM 608 C CA . LEU A 1 77 ? -0.180 -0.479 5.068 1.00 85.56 77 LEU A CA 1
ATOM 609 C C . LEU A 1 77 ? -0.618 -1.923 4.845 1.00 85.56 77 LEU A C 1
ATOM 611 O O . LEU A 1 77 ? -1.537 -2.363 5.512 1.00 85.56 77 LEU A O 1
ATOM 615 N N . LEU A 1 78 ? 0.063 -2.693 3.995 1.00 85.56 78 LEU A N 1
ATOM 616 C CA . LEU A 1 78 ? -0.224 -4.115 3.806 1.00 85.56 78 LEU A CA 1
ATOM 617 C C . LEU A 1 78 ? -0.082 -4.888 5.125 1.00 85.56 78 LEU A C 1
ATOM 619 O O . LEU A 1 78 ? -0.970 -5.642 5.506 1.00 85.56 78 LEU A O 1
ATOM 623 N N . ARG A 1 79 ? 1.013 -4.668 5.865 1.00 85.62 79 ARG A N 1
ATOM 624 C CA . ARG A 1 79 ? 1.217 -5.305 7.178 1.00 85.62 79 ARG A CA 1
ATOM 625 C C . ARG A 1 79 ? 0.131 -4.901 8.177 1.00 85.62 79 ARG A C 1
ATOM 627 O O . ARG A 1 79 ? -0.336 -5.751 8.933 1.00 85.62 79 ARG A O 1
ATOM 634 N N . GLN A 1 80 ? -0.278 -3.632 8.169 1.00 83.81 80 GLN A N 1
ATOM 635 C CA . GLN A 1 80 ? -1.338 -3.148 9.055 1.00 83.81 80 GLN A CA 1
ATOM 636 C C . GLN A 1 80 ? -2.724 -3.633 8.638 1.00 83.81 80 GLN A C 1
ATOM 638 O O . GLN A 1 80 ? -3.474 -4.067 9.497 1.00 83.81 80 GLN A O 1
ATOM 643 N N . GLY A 1 81 ? -3.038 -3.693 7.346 1.00 81.62 81 GLY A N 1
ATOM 644 C CA . GLY A 1 81 ? -4.275 -4.280 6.827 1.00 81.62 81 GLY A CA 1
ATOM 645 C C . GLY A 1 81 ? -4.399 -5.765 7.168 1.00 81.62 81 GLY A C 1
ATOM 646 O O . GLY A 1 81 ? -5.501 -6.263 7.370 1.00 81.62 81 GLY A O 1
ATOM 647 N N . ILE A 1 82 ? -3.266 -6.464 7.332 1.00 81.25 82 ILE A N 1
ATOM 648 C CA . ILE A 1 82 ? -3.236 -7.846 7.832 1.00 81.25 82 ILE A CA 1
ATOM 649 C C . ILE A 1 82 ? -3.388 -7.927 9.366 1.00 81.25 82 ILE A C 1
ATOM 651 O O . ILE A 1 82 ? -3.739 -8.976 9.909 1.00 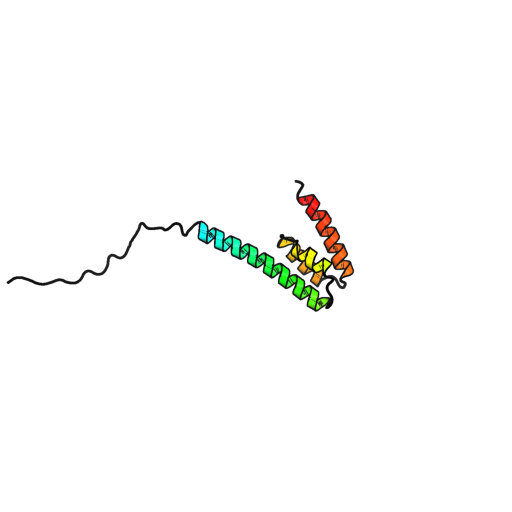81.25 82 ILE A O 1
ATOM 655 N N . THR A 1 83 ? -3.157 -6.849 10.101 1.00 83.00 83 THR A N 1
ATOM 656 C CA . THR A 1 83 ? -3.217 -6.863 11.572 1.00 83.00 83 THR A CA 1
ATOM 657 C C . THR A 1 83 ? -4.543 -6.305 12.092 1.00 83.00 83 THR A C 1
ATOM 659 O O . THR A 1 83 ? -5.100 -6.837 13.046 1.00 83.00 83 THR A O 1
ATOM 662 N N . ILE A 1 84 ? -5.068 -5.272 11.436 1.00 82.06 84 ILE A N 1
ATOM 663 C CA . ILE A 1 84 ? -6.284 -4.553 11.810 1.00 82.06 84 ILE A CA 1
ATOM 664 C C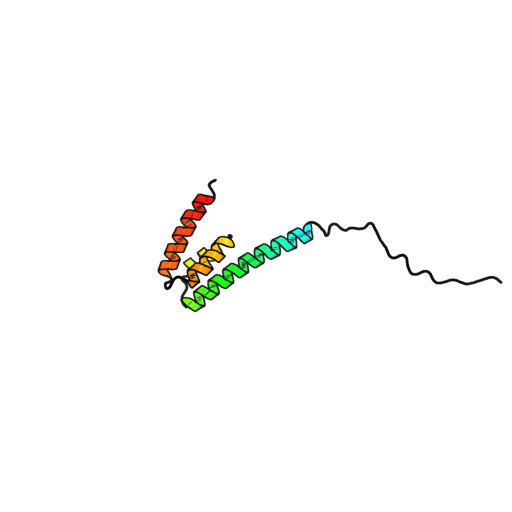 . ILE A 1 84 ? -7.525 -5.386 11.459 1.00 82.06 84 ILE A C 1
ATOM 666 O O . ILE A 1 84 ? -7.564 -6.077 10.434 1.00 82.06 84 ILE A O 1
ATOM 670 N N . ALA A 1 85 ? -8.527 -5.337 12.339 1.00 76.81 85 ALA A N 1
ATOM 671 C CA . ALA A 1 85 ? -9.751 -6.130 12.237 1.00 76.81 85 ALA A CA 1
ATOM 672 C C . ALA A 1 85 ? -10.945 -5.369 11.633 1.00 76.81 85 ALA A C 1
ATOM 674 O O . ALA A 1 85 ? -11.933 -6.015 11.300 1.00 76.81 85 ALA A O 1
ATOM 675 N N . SER A 1 86 ? -10.858 -4.041 11.459 1.00 80.50 86 SER A N 1
ATOM 676 C CA . SER A 1 86 ? -11.942 -3.206 10.909 1.00 80.50 86 SER A CA 1
ATOM 677 C C . SER A 1 86 ? -11.465 -2.210 9.850 1.00 80.50 86 SER A C 1
ATOM 679 O O . SER A 1 86 ? -10.341 -1.705 9.918 1.00 80.50 86 SER A O 1
ATOM 681 N N . VAL A 1 87 ? -12.340 -1.874 8.900 1.00 80.00 87 VAL A N 1
ATOM 682 C CA . VAL A 1 87 ? -12.054 -0.885 7.843 1.00 80.00 87 VAL A CA 1
ATOM 683 C C . VAL A 1 87 ? -11.907 0.522 8.424 1.00 80.00 87 VAL A C 1
ATOM 685 O O . VAL A 1 87 ? -11.047 1.282 7.985 1.00 80.00 87 VAL A O 1
ATOM 688 N N . GLU A 1 88 ? -12.694 0.865 9.441 1.00 81.44 88 GLU A N 1
ATOM 689 C CA . GLU A 1 88 ? -12.708 2.189 10.072 1.00 81.44 88 GLU A CA 1
ATOM 690 C C . GLU A 1 88 ? -11.386 2.482 10.793 1.00 81.44 88 GLU A C 1
ATOM 692 O O . GLU A 1 88 ? -10.824 3.570 10.666 1.00 81.44 88 GLU A O 1
ATOM 697 N N . GLU A 1 89 ? -10.845 1.491 11.509 1.00 83.00 89 GLU A N 1
ATOM 698 C CA . GLU A 1 89 ? -9.530 1.598 12.151 1.00 83.00 89 GLU A CA 1
ATOM 699 C C . GLU A 1 89 ? -8.420 1.751 11.108 1.00 83.00 89 GLU A C 1
ATOM 701 O O . GLU A 1 89 ? -7.497 2.549 11.285 1.00 83.00 89 GLU A O 1
ATOM 706 N N . PHE A 1 90 ? -8.528 1.025 9.991 1.00 85.19 90 PHE A N 1
ATOM 707 C CA . PHE A 1 90 ? -7.588 1.147 8.884 1.00 85.19 90 PHE A CA 1
ATOM 708 C C . PHE A 1 90 ? -7.646 2.539 8.243 1.00 85.19 90 PHE A C 1
ATOM 710 O O . PHE A 1 90 ? -6.599 3.127 7.976 1.00 85.19 90 PHE A O 1
ATOM 717 N N . GLN A 1 91 ? -8.846 3.091 8.041 1.00 81.56 91 GLN A N 1
ATOM 718 C CA . GLN A 1 91 ? -9.042 4.449 7.531 1.00 81.56 91 GLN A CA 1
ATOM 719 C C . GLN A 1 91 ? -8.439 5.504 8.457 1.00 81.56 91 GLN A C 1
ATOM 721 O O . GLN A 1 91 ? -7.697 6.362 7.984 1.00 81.56 91 GLN A O 1
ATOM 726 N N . GLY A 1 92 ? -8.690 5.420 9.766 1.00 83.94 92 GLY A N 1
ATOM 727 C CA . GLY A 1 92 ? -8.098 6.348 10.733 1.00 83.94 92 GLY A CA 1
ATOM 728 C C . GLY A 1 92 ? -6.569 6.277 10.743 1.00 83.94 92 GLY A C 1
ATOM 729 O O . GLY A 1 92 ? -5.890 7.303 10.789 1.00 83.94 92 GLY A O 1
ATOM 730 N N . TRP A 1 93 ? -6.012 5.070 10.627 1.00 84.31 93 TRP A N 1
ATOM 731 C CA . TRP A 1 93 ? -4.565 4.885 10.545 1.00 84.31 93 TRP A CA 1
ATOM 732 C C . TRP A 1 93 ? -3.974 5.428 9.238 1.00 84.31 93 TRP A C 1
ATOM 734 O O . TRP A 1 93 ? -2.896 6.024 9.247 1.00 84.31 93 TRP A O 1
ATOM 744 N N . LEU A 1 94 ? -4.682 5.251 8.120 1.00 84.00 94 LEU A N 1
ATOM 745 C CA . LEU A 1 94 ? -4.301 5.798 6.821 1.00 84.00 94 LEU A CA 1
ATOM 746 C C . LEU A 1 94 ? -4.281 7.330 6.842 1.00 84.00 94 LEU A C 1
ATOM 748 O O . LEU A 1 94 ? -3.296 7.922 6.409 1.00 84.00 94 LEU A O 1
ATOM 752 N N . ASP A 1 95 ? -5.327 7.958 7.376 1.00 84.12 95 ASP A N 1
ATOM 753 C CA . ASP A 1 95 ? -5.427 9.415 7.502 1.00 84.12 95 ASP A CA 1
ATOM 754 C C . ASP A 1 95 ? -4.296 9.978 8.380 1.00 84.12 95 ASP A C 1
ATOM 756 O O . ASP A 1 95 ? -3.574 10.905 8.000 1.00 84.12 95 ASP A O 1
ATOM 760 N N . GLN A 1 96 ? -4.026 9.312 9.508 1.00 83.25 96 GLN A N 1
ATOM 761 C CA . GLN A 1 96 ? -2.900 9.651 10.371 1.00 83.25 96 GLN A CA 1
ATOM 762 C C . GLN A 1 96 ? -1.559 9.544 9.628 1.00 83.25 96 GLN A C 1
ATOM 764 O O . GLN A 1 96 ? -0.715 10.431 9.750 1.00 83.25 96 GLN A O 1
ATOM 769 N N . LEU A 1 97 ? -1.352 8.497 8.829 1.00 79.56 97 LEU A N 1
ATOM 770 C CA . LEU A 1 97 ? -0.138 8.335 8.028 1.00 79.56 97 LEU A CA 1
ATOM 771 C C . LEU A 1 97 ? 0.031 9.438 6.979 1.00 79.56 97 LEU A C 1
ATOM 773 O O . LEU A 1 97 ? 1.137 9.948 6.803 1.00 79.56 97 LEU A O 1
ATOM 777 N N . LEU A 1 98 ? -1.048 9.807 6.288 1.00 74.06 98 LEU A N 1
ATOM 778 C CA . LEU A 1 98 ? -1.020 10.836 5.248 1.00 74.06 98 LEU A CA 1
ATOM 779 C C . LEU A 1 98 ? -0.703 12.213 5.834 1.00 74.06 98 LEU A C 1
ATOM 781 O O . LEU A 1 98 ? 0.137 12.924 5.280 1.00 74.06 98 LEU A O 1
ATOM 785 N N . SER A 1 99 ? -1.264 12.535 7.004 1.00 73.06 99 SER A N 1
ATOM 786 C CA . SER A 1 99 ? -0.931 13.770 7.725 1.00 73.06 99 SER A CA 1
ATOM 787 C C . SER A 1 99 ? 0.551 13.848 8.130 1.00 73.06 99 SER A C 1
ATOM 789 O O . SER A 1 99 ? 1.150 14.925 8.152 1.00 73.06 99 SER A O 1
ATOM 791 N N . VAL A 1 100 ? 1.194 12.710 8.413 1.00 70.19 100 VAL A N 1
ATOM 792 C CA . VAL A 1 100 ? 2.624 12.650 8.760 1.00 70.19 100 VAL A CA 1
ATOM 793 C C . VAL A 1 100 ? 3.509 12.748 7.514 1.00 70.19 100 VAL A C 1
ATOM 795 O O . VAL A 1 100 ? 4.554 13.402 7.549 1.00 70.19 100 VAL A O 1
ATOM 798 N N . GLU A 1 101 ? 3.105 12.135 6.402 1.00 64.50 101 GLU A N 1
ATOM 799 C CA . GLU A 1 101 ? 3.894 12.124 5.166 1.00 64.50 101 GLU A CA 1
ATOM 800 C C . GLU A 1 101 ? 3.917 13.505 4.478 1.00 64.50 101 GLU A C 1
ATOM 802 O O . GLU A 1 101 ? 4.955 13.898 3.939 1.00 64.50 101 GLU A O 1
ATOM 807 N N . GLU A 1 102 ? 2.834 14.291 4.560 1.00 57.50 102 GLU A N 1
ATOM 808 C CA . GLU A 1 102 ? 2.826 15.695 4.107 1.00 57.50 102 GLU A CA 1
ATOM 809 C C . GLU A 1 102 ? 3.871 16.546 4.837 1.00 57.50 102 GLU A C 1
ATOM 811 O O . GLU A 1 102 ? 4.583 17.335 4.212 1.00 57.50 102 GLU A O 1
ATOM 816 N N . ASN A 1 103 ? 4.049 16.323 6.141 1.00 55.06 103 ASN A N 1
ATOM 817 C CA . ASN A 1 103 ? 5.053 17.026 6.941 1.00 55.06 103 ASN A CA 1
ATOM 818 C C . ASN A 1 103 ? 6.496 16.617 6.591 1.00 55.06 103 ASN A C 1
ATOM 820 O O . ASN A 1 103 ? 7.432 17.396 6.789 1.00 55.06 103 ASN A O 1
ATOM 824 N N . ARG A 1 104 ? 6.701 15.418 6.029 1.00 53.31 104 ARG A N 1
ATOM 825 C CA . ARG A 1 104 ? 8.031 14.912 5.653 1.00 53.31 104 ARG A CA 1
ATOM 826 C C . ARG A 1 104 ? 8.566 15.500 4.346 1.00 53.31 104 ARG A C 1
ATOM 828 O O . ARG A 1 104 ? 9.769 15.458 4.125 1.00 53.31 104 ARG A O 1
ATOM 835 N N . LYS A 1 105 ? 7.699 16.077 3.506 1.00 48.19 105 LYS A N 1
ATOM 836 C CA . LYS A 1 105 ? 8.090 16.818 2.292 1.00 48.19 105 LYS A CA 1
ATOM 837 C C . LYS A 1 105 ? 8.651 18.217 2.569 1.00 48.19 105 LYS A C 1
ATOM 839 O O . LYS A 1 105 ? 9.104 18.863 1.628 1.00 48.19 105 LYS A O 1
ATOM 844 N N . LEU A 1 106 ? 8.598 18.692 3.816 1.00 42.97 106 LEU A N 1
ATOM 845 C CA . LEU A 1 106 ? 8.997 20.054 4.180 1.00 42.97 106 LEU A CA 1
ATOM 846 C C . LEU A 1 106 ? 10.452 20.200 4.672 1.00 42.97 106 LEU A C 1
ATOM 848 O O . LEU A 1 106 ? 10.802 21.283 5.135 1.00 42.97 106 LEU A O 1
ATOM 852 N N . HIS A 1 107 ? 11.286 19.157 4.599 1.00 35.84 107 HIS A N 1
ATOM 853 C CA . HIS A 1 107 ? 12.708 19.215 4.975 1.00 35.84 107 HIS A CA 1
ATOM 854 C C . HIS A 1 107 ? 13.618 18.738 3.846 1.00 35.84 107 HIS A C 1
ATOM 856 O O . HIS A 1 107 ? 13.330 17.661 3.277 1.00 35.84 107 HIS A O 1
#